Protein AF-A0A7K4D0M0-F1 (afdb_monomer_l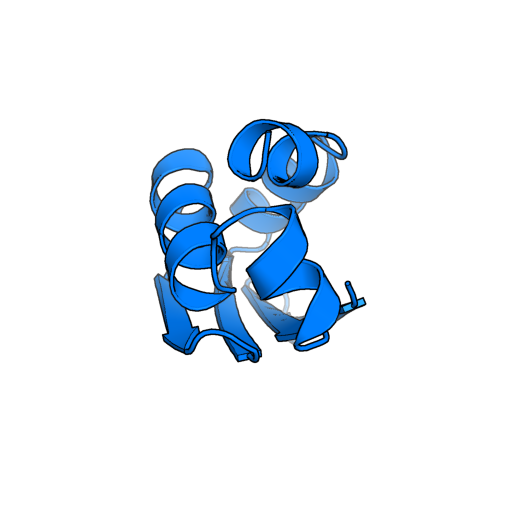ite)

Secondary structure (DSSP, 8-state):
-EEEEEEEETTEEEEEEE--HHHHHHHT--HHHHHHHHHHHH-SEEEE-SSEEEEEEEHHHHHHHHT-TTHHHHHH-

Sequence (77 aa):
MLVIAIKENNQRYKLSLRCSPEFVKAHSTGMGKVIEQLVMRFGGRGGGHDLAGGWNVSTGDYVQFKDHPSAIDEIIG

Structure (mmCIF, N/CA/C/O backbone):
data_AF-A0A7K4D0M0-F1
#
_entry.id   AF-A0A7K4D0M0-F1
#
loop_
_atom_site.group_PDB
_atom_site.id
_atom_site.type_symbol
_atom_site.label_atom_id
_atom_site.label_alt_id
_atom_site.label_comp_id
_atom_site.label_asym_id
_atom_site.label_entity_id
_atom_site.label_seq_id
_atom_site.pdbx_PDB_ins_code
_atom_site.Cartn_x
_atom_site.Cartn_y
_atom_site.Cartn_z
_atom_site.occupancy
_atom_site.B_iso_or_equiv
_atom_site.auth_seq_id
_atom_site.auth_comp_id
_atom_site.auth_asym_id
_atom_site.auth_atom_id
_atom_site.pdbx_PDB_model_num
ATOM 1 N N . MET A 1 1 ? 4.219 -10.068 -5.011 1.00 85.00 1 MET A N 1
ATOM 2 C CA . MET A 1 1 ? 4.221 -9.036 -3.946 1.00 85.00 1 MET A CA 1
ATOM 3 C C . MET A 1 1 ? 3.785 -9.683 -2.638 1.00 85.00 1 MET A C 1
ATOM 5 O O . MET A 1 1 ? 3.025 -10.640 -2.686 1.00 85.00 1 MET A O 1
ATOM 9 N N . LEU A 1 2 ? 4.257 -9.186 -1.496 1.00 90.06 2 LEU A N 1
ATOM 10 C CA . LEU A 1 2 ? 3.834 -9.611 -0.164 1.00 90.06 2 LEU A CA 1
ATOM 11 C C . LEU A 1 2 ? 3.382 -8.391 0.647 1.00 90.06 2 LEU A C 1
ATOM 13 O O . LEU A 1 2 ? 4.102 -7.393 0.724 1.00 90.06 2 LEU A O 1
ATOM 17 N N . VAL A 1 3 ? 2.215 -8.499 1.281 1.00 89.50 3 VAL A N 1
ATOM 18 C CA . VAL A 1 3 ? 1.694 -7.512 2.234 1.00 89.50 3 VAL A CA 1
ATOM 19 C C . VAL A 1 3 ? 1.520 -8.204 3.579 1.00 89.50 3 VAL A C 1
ATOM 21 O O . VAL A 1 3 ? 0.835 -9.217 3.674 1.00 89.50 3 VAL A O 1
ATOM 24 N N . ILE A 1 4 ? 2.146 -7.661 4.619 1.00 92.00 4 ILE A N 1
ATOM 25 C CA . ILE A 1 4 ? 2.006 -8.141 5.997 1.00 92.00 4 ILE A CA 1
ATOM 26 C C . ILE A 1 4 ? 1.347 -7.032 6.803 1.00 92.00 4 ILE A C 1
ATOM 28 O O . ILE A 1 4 ? 1.905 -5.942 6.896 1.00 92.00 4 ILE A O 1
ATOM 32 N N . ALA A 1 5 ? 0.192 -7.307 7.405 1.00 90.31 5 ALA A N 1
ATOM 33 C CA . ALA A 1 5 ? -0.501 -6.375 8.288 1.00 90.31 5 ALA A CA 1
ATOM 34 C C . ALA A 1 5 ? -0.408 -6.849 9.741 1.00 90.31 5 ALA A C 1
ATOM 36 O O . ALA A 1 5 ? -0.759 -7.984 10.057 1.00 90.31 5 ALA A O 1
ATOM 37 N N . ILE A 1 6 ? 0.043 -5.965 10.630 1.00 92.69 6 ILE A N 1
ATOM 38 C CA . ILE A 1 6 ? 0.095 -6.201 12.072 1.00 92.69 6 ILE A 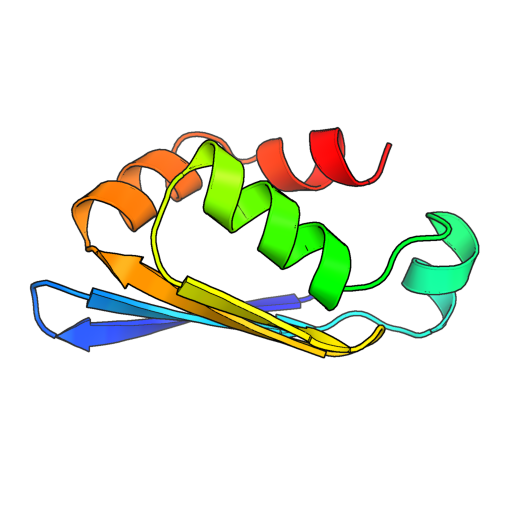CA 1
ATOM 39 C C . ILE A 1 6 ? -0.831 -5.190 12.739 1.00 92.69 6 ILE A C 1
ATOM 41 O O . ILE A 1 6 ? -0.698 -3.982 12.534 1.00 92.69 6 ILE A O 1
ATOM 45 N N . LYS A 1 7 ? -1.776 -5.681 13.543 1.00 91.94 7 LYS A N 1
ATOM 46 C CA . LYS A 1 7 ? -2.601 -4.825 14.396 1.00 91.94 7 LYS A CA 1
ATOM 47 C C . LYS A 1 7 ? -1.747 -4.360 15.575 1.00 91.94 7 LYS A C 1
ATOM 49 O O . LYS A 1 7 ? -1.376 -5.181 16.407 1.00 91.94 7 LYS A O 1
ATOM 54 N N . GLU A 1 8 ? -1.423 -3.071 15.644 1.00 85.81 8 GLU A N 1
ATOM 55 C CA . GLU A 1 8 ? -0.626 -2.526 16.756 1.00 85.81 8 GLU A CA 1
ATOM 56 C C . GLU A 1 8 ? -1.493 -2.316 18.001 1.00 85.81 8 GLU A C 1
ATOM 58 O O . GLU A 1 8 ? -1.062 -2.570 19.122 1.00 85.81 8 GLU A O 1
ATOM 63 N N . ASN A 1 9 ? -2.734 -1.864 17.808 1.00 89.00 9 ASN A N 1
ATOM 64 C CA . ASN A 1 9 ? -3.733 -1.710 18.863 1.00 89.00 9 ASN A CA 1
ATOM 65 C C . ASN A 1 9 ? -5.150 -1.682 18.260 1.00 89.00 9 ASN A C 1
ATOM 67 O O . ASN A 1 9 ? -5.343 -1.910 17.067 1.00 89.00 9 ASN A O 1
ATOM 71 N N . ASN A 1 10 ? -6.173 -1.395 19.068 1.00 88.31 10 ASN A N 1
ATOM 72 C CA . ASN A 1 10 ? -7.562 -1.342 18.590 1.00 88.31 10 ASN A CA 1
ATOM 73 C C . ASN A 1 10 ? -7.843 -0.243 17.554 1.00 88.31 10 ASN A C 1
ATOM 75 O O . ASN A 1 10 ? -8.857 -0.315 16.862 1.00 88.31 10 ASN A O 1
ATOM 79 N N . GLN A 1 11 ? -6.956 0.738 17.415 1.00 92.50 11 GLN A N 1
ATOM 80 C CA . GLN A 1 11 ? -7.145 1.904 16.562 1.00 92.50 11 GLN A CA 1
ATOM 81 C C . GLN A 1 11 ? -6.247 1.915 15.325 1.00 92.50 11 GLN A C 1
ATOM 83 O O . GLN A 1 11 ? -6.494 2.738 14.446 1.00 92.50 11 GLN A O 1
ATOM 88 N N . ARG A 1 12 ? -5.202 1.077 15.247 1.00 94.75 12 ARG A N 1
ATOM 89 C CA . ARG A 1 12 ? -4.170 1.192 14.208 1.00 94.75 12 ARG A CA 1
ATOM 90 C C . ARG A 1 12 ? -3.631 -0.147 13.722 1.00 94.75 12 ARG A C 1
ATOM 92 O O . ARG A 1 12 ? -3.418 -1.079 14.503 1.00 94.75 12 ARG A O 1
ATOM 99 N N . TYR A 1 13 ? -3.315 -0.170 12.432 1.00 97.38 13 TYR A N 1
ATOM 100 C CA . TYR A 1 13 ? -2.544 -1.223 11.784 1.00 97.38 13 TYR A CA 1
ATOM 101 C C . TYR A 1 13 ? -1.257 -0.654 11.201 1.00 97.38 13 TYR A C 1
ATOM 103 O O . TYR A 1 13 ? -1.226 0.464 10.677 1.00 97.38 13 TYR A O 1
ATOM 111 N N . LYS A 1 14 ? -0.212 -1.478 11.241 1.00 96.88 14 LYS A N 1
ATOM 112 C CA . LYS A 1 14 ? 1.046 -1.261 10.541 1.00 96.88 14 LYS A CA 1
ATOM 113 C C . LYS A 1 14 ? 1.200 -2.323 9.464 1.00 96.88 14 LYS A C 1
ATOM 115 O O . LYS A 1 14 ? 1.279 -3.516 9.756 1.00 96.88 14 LYS A O 1
ATOM 120 N N . LEU A 1 15 ? 1.242 -1.879 8.216 1.00 97.31 15 LEU A N 1
ATOM 121 C CA . LEU A 1 15 ? 1.428 -2.717 7.046 1.00 97.31 15 LEU A CA 1
ATOM 122 C C . LEU A 1 15 ? 2.869 -2.597 6.558 1.00 97.31 15 LEU A C 1
ATOM 124 O O . LEU A 1 15 ? 3.416 -1.500 6.449 1.00 97.31 15 LEU A O 1
ATOM 128 N N . SER A 1 16 ? 3.482 -3.732 6.248 1.00 97.50 16 SER A N 1
ATOM 129 C CA . SER A 1 16 ? 4.761 -3.821 5.550 1.00 97.50 16 SER A CA 1
ATOM 130 C C . SER A 1 16 ? 4.517 -4.403 4.168 1.00 97.50 16 SER A C 1
ATOM 132 O O . SER A 1 16 ? 4.031 -5.527 4.048 1.00 97.50 16 SER A O 1
ATOM 134 N N . LEU A 1 17 ? 4.858 -3.637 3.134 1.00 96.94 17 LEU A N 1
ATOM 135 C CA . LEU A 1 17 ? 4.733 -4.059 1.743 1.00 96.94 17 LEU A CA 1
ATOM 136 C C . LEU A 1 17 ? 6.127 -4.370 1.196 1.00 96.94 17 LEU A C 1
ATOM 138 O O . LEU A 1 17 ? 7.099 -3.655 1.484 1.00 96.94 17 LEU A O 1
ATOM 142 N N . ARG A 1 18 ? 6.231 -5.473 0.458 1.00 97.44 18 ARG A N 1
ATOM 143 C CA . ARG A 1 18 ? 7.466 -5.973 -0.149 1.00 97.44 18 ARG A CA 1
ATOM 144 C C . ARG A 1 18 ? 7.183 -6.482 -1.559 1.00 97.44 18 ARG A C 1
ATOM 146 O O . ARG A 1 18 ? 6.183 -7.164 -1.794 1.00 97.44 18 ARG A O 1
ATOM 153 N N . CYS A 1 19 ? 8.091 -6.225 -2.486 1.00 96.81 19 CYS A N 1
ATOM 154 C CA . CYS A 1 19 ? 8.063 -6.818 -3.819 1.00 96.81 19 CYS A CA 1
ATOM 155 C C . CYS A 1 19 ? 9.454 -7.323 -4.221 1.00 96.81 19 CYS A C 1
ATOM 157 O O . CYS A 1 19 ? 10.443 -7.077 -3.528 1.00 96.81 19 CYS A O 1
ATOM 159 N N . SER A 1 20 ? 9.511 -8.085 -5.313 1.00 97.06 20 SER A N 1
ATOM 160 C CA . SER A 1 20 ? 10.774 -8.521 -5.900 1.00 97.06 20 SER A CA 1
ATOM 161 C C . SER A 1 20 ? 11.256 -7.512 -6.952 1.00 97.06 20 SER A C 1
ATOM 163 O O . SER A 1 20 ? 10.456 -6.720 -7.456 1.00 97.06 20 SER A O 1
ATOM 165 N N . PRO A 1 21 ? 12.540 -7.524 -7.336 1.00 97.06 21 PRO A N 1
ATOM 166 C CA . PRO A 1 21 ? 13.031 -6.681 -8.425 1.00 97.06 21 PRO A CA 1
ATOM 167 C C . PRO A 1 21 ? 12.303 -6.906 -9.762 1.00 97.06 21 PRO A C 1
ATOM 169 O O . PRO A 1 21 ? 12.125 -5.965 -10.531 1.00 97.06 21 PRO A O 1
ATOM 172 N N . GLU A 1 22 ? 11.852 -8.131 -10.043 1.00 97.12 22 GLU A N 1
ATOM 173 C CA . GLU A 1 22 ? 11.094 -8.478 -11.255 1.00 97.12 22 GLU A CA 1
ATOM 174 C C . GLU A 1 22 ? 9.747 -7.760 -11.299 1.00 97.12 22 GLU A C 1
ATOM 176 O O . GLU A 1 22 ? 9.342 -7.299 -12.361 1.00 97.12 22 GLU A O 1
ATOM 181 N N . PHE A 1 23 ? 9.090 -7.599 -10.147 1.00 94.88 23 PHE A N 1
ATOM 182 C CA . PHE A 1 23 ? 7.859 -6.821 -10.041 1.00 94.88 23 PHE A CA 1
ATOM 183 C C . PHE A 1 23 ? 8.085 -5.363 -10.455 1.00 94.88 23 PHE A C 1
ATOM 185 O O . PHE A 1 23 ? 7.324 -4.822 -11.251 1.00 94.88 23 PHE A O 1
ATOM 192 N N . VAL A 1 24 ? 9.158 -4.736 -9.960 1.00 95.62 24 VAL A N 1
ATOM 193 C CA . VAL A 1 24 ? 9.472 -3.337 -10.296 1.00 95.62 24 VAL A CA 1
ATOM 194 C C . VAL A 1 24 ? 9.737 -3.187 -11.791 1.00 95.62 24 VAL A C 1
ATOM 196 O O . VAL A 1 24 ? 9.280 -2.225 -12.399 1.00 95.62 24 VAL A O 1
ATOM 199 N N . LYS A 1 25 ? 10.424 -4.158 -12.405 1.00 96.00 25 LYS A N 1
ATOM 200 C CA . LYS A 1 25 ? 10.654 -4.177 -13.856 1.00 96.00 25 LYS A CA 1
ATOM 201 C C . LYS A 1 25 ? 9.360 -4.360 -14.650 1.00 96.00 25 LYS A C 1
ATOM 203 O O . LYS A 1 25 ? 9.183 -3.683 -15.653 1.00 96.00 25 LYS A O 1
ATOM 208 N N . ALA A 1 26 ? 8.479 -5.259 -14.212 1.00 95.25 26 ALA A N 1
ATOM 209 C CA . ALA A 1 26 ? 7.234 -5.570 -14.910 1.00 95.25 26 ALA A CA 1
ATOM 210 C C . ALA A 1 26 ? 6.235 -4.403 -14.882 1.00 95.25 26 ALA A C 1
ATOM 212 O O . ALA A 1 26 ? 5.635 -4.099 -15.906 1.00 95.25 26 ALA A O 1
ATOM 213 N N . HIS A 1 27 ? 6.105 -3.726 -13.739 1.00 94.12 27 HIS A N 1
ATOM 214 C CA . HIS A 1 27 ? 5.114 -2.659 -13.546 1.00 94.12 27 HIS A CA 1
ATOM 215 C C . HIS A 1 27 ? 5.704 -1.246 -13.636 1.00 94.12 27 HIS A C 1
ATOM 217 O O . HIS A 1 27 ? 4.982 -0.263 -13.505 1.00 94.12 27 HIS A O 1
ATOM 223 N N . SER A 1 28 ? 7.026 -1.114 -13.814 1.00 94.31 28 SER A N 1
ATOM 224 C CA . SER A 1 28 ? 7.735 0.178 -13.797 1.00 94.31 28 SER A CA 1
ATOM 225 C C . SER A 1 28 ? 7.382 1.043 -12.572 1.00 94.31 28 SER A C 1
ATOM 227 O O . SER A 1 28 ? 7.341 2.271 -12.645 1.00 94.31 28 SER A O 1
ATOM 229 N N . THR A 1 29 ? 7.101 0.396 -11.433 1.00 94.62 29 THR A N 1
ATOM 230 C CA . THR A 1 29 ? 6.658 1.041 -10.193 1.00 94.62 29 THR A CA 1
ATOM 231 C C . THR A 1 29 ? 7.186 0.313 -8.961 1.00 94.62 29 THR A C 1
ATOM 233 O O . THR A 1 29 ? 7.250 -0.916 -8.903 1.00 94.62 29 THR A O 1
ATOM 236 N N . GLY A 1 30 ? 7.562 1.100 -7.953 1.00 95.25 30 GLY A N 1
ATOM 237 C CA . GLY A 1 30 ? 8.082 0.633 -6.673 1.00 95.25 30 GLY A CA 1
ATOM 238 C C . GLY A 1 30 ? 7.073 0.727 -5.525 1.00 95.25 30 GLY A C 1
ATOM 239 O O . GLY A 1 30 ? 6.103 1.485 -5.585 1.00 95.25 30 GLY A O 1
ATOM 240 N N . MET A 1 31 ? 7.334 0.018 -4.422 1.00 96.50 31 MET A N 1
ATOM 241 C CA . MET A 1 31 ? 6.471 0.019 -3.230 1.00 96.50 31 MET A CA 1
ATOM 242 C C . MET A 1 31 ? 6.275 1.410 -2.627 1.00 96.50 31 MET A C 1
ATOM 244 O O . MET A 1 31 ? 5.185 1.703 -2.146 1.00 96.50 31 MET A O 1
ATOM 248 N N . GLY A 1 32 ? 7.282 2.285 -2.679 1.00 97.38 32 GLY A N 1
ATOM 249 C CA . GLY A 1 32 ? 7.138 3.676 -2.244 1.00 97.38 32 GLY A CA 1
ATOM 250 C C . GLY A 1 32 ? 6.006 4.407 -2.975 1.00 97.38 32 GLY A C 1
ATOM 251 O O . GLY A 1 32 ? 5.174 5.038 -2.328 1.00 97.38 32 GLY A O 1
ATOM 252 N N . LYS A 1 33 ? 5.925 4.249 -4.304 1.00 97.31 33 LYS A N 1
ATOM 253 C CA . LYS A 1 33 ? 4.874 4.855 -5.134 1.00 97.31 33 LYS A CA 1
ATOM 254 C C . LYS A 1 33 ? 3.516 4.200 -4.929 1.00 97.31 33 LYS A C 1
ATOM 256 O O . LYS A 1 33 ? 2.525 4.911 -4.803 1.00 97.31 33 LYS A O 1
ATOM 261 N N . VAL A 1 34 ? 3.475 2.873 -4.800 1.00 97.19 34 VAL A N 1
ATOM 262 C CA . VAL A 1 34 ? 2.232 2.164 -4.459 1.00 97.19 34 VAL A CA 1
ATOM 263 C C . VAL A 1 34 ? 1.670 2.666 -3.128 1.00 97.19 34 VAL A C 1
ATOM 265 O O . VAL A 1 34 ? 0.492 2.996 -3.037 1.00 97.19 34 VAL A O 1
ATOM 268 N N . ILE A 1 35 ? 2.510 2.787 -2.097 1.00 97.81 35 ILE A N 1
ATOM 269 C CA . ILE A 1 35 ? 2.077 3.255 -0.775 1.00 97.81 35 ILE A CA 1
ATOM 270 C C . ILE A 1 35 ? 1.637 4.719 -0.814 1.00 97.81 35 ILE A C 1
ATOM 272 O O . ILE A 1 35 ? 0.658 5.058 -0.162 1.00 97.81 35 ILE A O 1
ATOM 276 N N . GLU A 1 36 ? 2.314 5.582 -1.574 1.00 98.06 36 GLU A N 1
ATOM 277 C CA . GLU A 1 36 ? 1.894 6.977 -1.763 1.00 98.06 36 GLU A CA 1
ATOM 278 C C . GLU A 1 36 ? 0.462 7.057 -2.324 1.00 98.06 36 GLU A C 1
ATOM 280 O O . GLU A 1 36 ? -0.371 7.789 -1.791 1.00 98.06 36 GLU A O 1
ATOM 285 N N . GLN A 1 37 ? 0.137 6.231 -3.324 1.00 97.56 37 GLN A N 1
ATOM 286 C CA . GLN A 1 37 ? -1.214 6.142 -3.891 1.00 97.56 37 GLN A CA 1
ATOM 287 C C . GLN A 1 37 ? -2.233 5.567 -2.896 1.00 97.56 37 GLN A C 1
ATOM 289 O O . GLN A 1 37 ? -3.335 6.100 -2.763 1.00 97.56 37 GLN A O 1
ATOM 294 N N . LEU A 1 38 ? -1.863 4.528 -2.139 1.00 97.38 38 LEU A N 1
ATOM 295 C CA . LEU A 1 38 ? -2.715 3.975 -1.079 1.00 97.38 38 LEU A CA 1
ATOM 296 C C . LEU A 1 38 ? -3.009 5.010 0.016 1.00 97.38 38 LEU A C 1
ATOM 298 O O . LEU A 1 38 ? -4.146 5.106 0.470 1.00 97.38 38 LEU A O 1
ATOM 302 N N . VAL A 1 39 ? -2.016 5.820 0.399 1.00 97.50 39 VAL A N 1
ATOM 303 C CA . VAL A 1 39 ? -2.182 6.919 1.362 1.00 97.50 39 VAL A CA 1
ATOM 304 C C . VAL A 1 39 ? -3.140 7.978 0.825 1.00 97.50 39 VAL 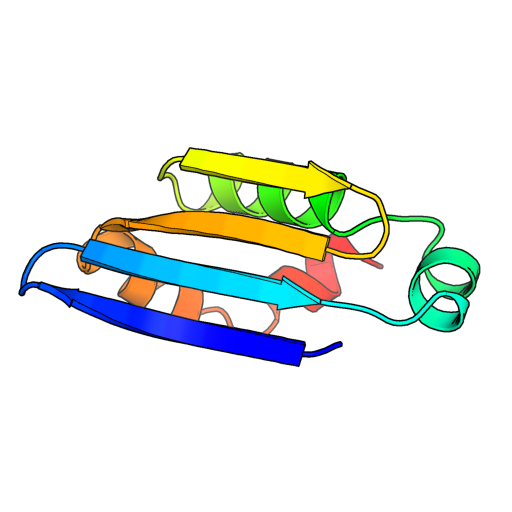A C 1
ATOM 306 O O . VAL A 1 39 ? -4.001 8.441 1.567 1.00 97.50 39 VAL A O 1
ATOM 309 N N . MET A 1 40 ? -3.036 8.350 -0.452 1.00 97.44 40 MET A N 1
ATOM 310 C CA . MET A 1 40 ? -3.967 9.312 -1.054 1.00 97.44 40 MET A CA 1
ATOM 311 C C . MET A 1 40 ? -5.397 8.770 -1.145 1.00 97.44 40 MET A C 1
ATOM 313 O O . MET A 1 40 ? -6.343 9.532 -0.969 1.00 97.44 40 MET A O 1
ATOM 317 N N . ARG A 1 41 ? -5.563 7.465 -1.400 1.00 97.19 41 ARG A N 1
ATOM 318 C CA . ARG A 1 41 ? -6.880 6.838 -1.590 1.00 97.19 41 ARG A CA 1
ATOM 319 C C . ARG A 1 41 ? -7.589 6.480 -0.285 1.00 97.19 41 ARG A C 1
ATOM 321 O O . ARG A 1 41 ? -8.795 6.672 -0.190 1.00 97.19 41 ARG A O 1
ATOM 328 N N . PHE A 1 42 ? -6.863 5.944 0.692 1.00 96.56 42 PHE A N 1
ATOM 329 C CA . PHE A 1 42 ? -7.435 5.387 1.924 1.00 96.56 42 PHE A CA 1
ATOM 330 C C . PHE A 1 42 ? -6.965 6.105 3.194 1.00 96.56 42 PHE A C 1
ATOM 332 O O . PHE A 1 42 ? -7.419 5.779 4.284 1.00 96.56 42 PHE A O 1
ATOM 339 N N . GLY A 1 43 ? -6.051 7.071 3.086 1.00 96.12 43 GLY A N 1
ATOM 340 C CA . GLY A 1 43 ? -5.521 7.810 4.227 1.00 96.12 43 GLY A CA 1
ATOM 341 C C . GLY A 1 43 ? -4.350 7.125 4.940 1.00 96.12 43 GLY A C 1
ATOM 342 O O . GLY A 1 43 ? -3.645 6.256 4.419 1.00 96.12 43 GLY A O 1
ATOM 343 N N . GLY A 1 44 ? -4.091 7.564 6.170 1.00 95.94 44 GLY A N 1
ATOM 344 C CA . GLY A 1 44 ? -2.937 7.129 6.954 1.00 95.94 44 GLY A CA 1
ATOM 345 C C . GLY A 1 44 ? -1.624 7.815 6.556 1.00 95.94 44 GLY A C 1
ATOM 346 O O . GLY A 1 44 ? -1.600 8.927 6.033 1.00 95.94 44 GLY A O 1
ATOM 347 N N . ARG A 1 45 ? -0.497 7.171 6.873 1.00 97.62 45 ARG A N 1
ATOM 348 C CA . ARG A 1 45 ? 0.853 7.686 6.596 1.00 97.62 45 ARG A CA 1
ATOM 349 C C . ARG A 1 45 ? 1.799 6.551 6.251 1.00 97.62 45 ARG A C 1
ATOM 351 O O . ARG A 1 45 ? 1.932 5.593 7.015 1.00 97.62 45 ARG A O 1
ATOM 358 N N . GLY A 1 46 ? 2.511 6.679 5.143 1.00 96.88 46 GLY A N 1
ATOM 359 C CA . GLY A 1 46 ? 3.437 5.656 4.686 1.00 96.88 46 GLY A CA 1
ATOM 360 C C . GLY A 1 46 ? 4.422 6.172 3.653 1.00 96.88 46 GLY A C 1
ATOM 361 O O . GLY A 1 46 ? 4.360 7.324 3.236 1.00 96.88 46 GLY A O 1
ATOM 362 N N . GLY A 1 47 ? 5.348 5.301 3.284 1.00 97.06 47 GLY A N 1
ATOM 363 C CA . GLY A 1 47 ? 6.354 5.542 2.262 1.00 97.06 47 GLY A CA 1
ATOM 364 C C . GLY A 1 47 ? 7.311 4.360 2.164 1.00 97.06 47 GLY A C 1
ATOM 365 O O . GLY A 1 47 ? 7.148 3.343 2.849 1.00 97.06 47 GLY A O 1
ATOM 366 N N . GLY A 1 48 ? 8.324 4.489 1.317 1.00 97.00 48 GLY A N 1
ATOM 367 C CA . GLY A 1 48 ? 9.320 3.443 1.136 1.00 97.00 48 GLY A CA 1
ATOM 368 C C . GLY A 1 48 ? 10.216 3.666 -0.071 1.00 97.00 48 GLY A C 1
ATOM 369 O O . GLY A 1 48 ? 10.277 4.757 -0.630 1.00 97.00 48 GLY A O 1
ATOM 370 N N . HIS A 1 49 ? 10.879 2.585 -0.459 1.00 96.94 49 HIS A N 1
ATOM 371 C CA . HIS A 1 49 ? 11.736 2.458 -1.631 1.00 96.94 49 HIS A CA 1
ATOM 372 C C . HIS A 1 49 ? 11.091 1.513 -2.652 1.00 96.94 49 HIS A C 1
ATOM 374 O O . HIS A 1 49 ? 9.958 1.058 -2.471 1.00 96.94 49 HIS A O 1
ATOM 380 N N . ASP A 1 50 ? 11.823 1.175 -3.710 1.00 97.56 50 ASP A N 1
ATOM 381 C CA . ASP A 1 50 ? 11.286 0.363 -4.800 1.00 97.56 50 ASP A CA 1
ATOM 382 C C . ASP A 1 50 ? 10.822 -1.022 -4.347 1.00 97.56 50 ASP A C 1
ATOM 384 O O . ASP A 1 50 ? 9.739 -1.462 -4.718 1.00 97.56 50 ASP A O 1
ATOM 388 N N . LEU A 1 51 ? 11.596 -1.680 -3.482 1.00 97.44 51 LEU A N 1
ATOM 389 C CA . LEU A 1 51 ? 11.341 -3.068 -3.079 1.00 97.44 51 LEU A CA 1
ATOM 390 C C . LEU A 1 51 ? 10.532 -3.206 -1.788 1.00 97.44 51 LEU A C 1
ATOM 392 O O . LEU A 1 51 ? 10.047 -4.289 -1.457 1.00 97.44 51 LEU A O 1
ATOM 396 N N . ALA A 1 52 ? 10.433 -2.135 -1.006 1.00 97.38 52 ALA A N 1
ATOM 397 C CA . ALA A 1 52 ? 9.960 -2.216 0.363 1.00 97.38 52 ALA A CA 1
ATOM 398 C C . ALA A 1 52 ? 9.428 -0.879 0.865 1.00 97.38 52 ALA A C 1
ATOM 400 O O . ALA A 1 52 ? 10.063 0.157 0.689 1.00 97.38 52 ALA A O 1
ATOM 401 N N . GLY A 1 53 ? 8.322 -0.921 1.598 1.00 97.62 53 GLY A N 1
ATOM 402 C CA . GLY A 1 53 ? 7.840 0.229 2.347 1.00 97.62 53 GLY A CA 1
ATOM 403 C C . GLY A 1 53 ? 6.969 -0.164 3.529 1.00 97.62 53 GLY A C 1
ATOM 404 O O . GLY A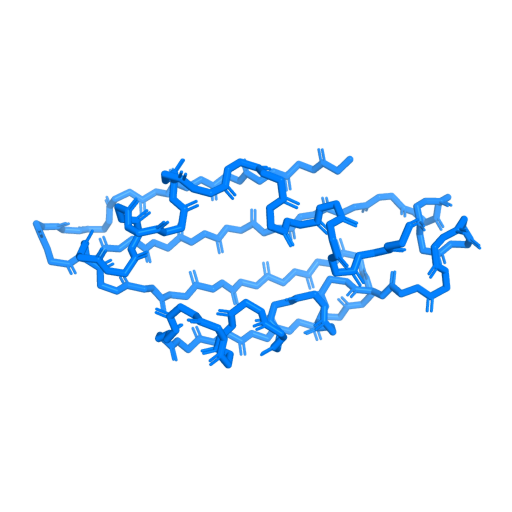 1 53 ? 6.772 -1.351 3.818 1.00 97.62 53 GLY A O 1
ATOM 405 N N . GLY A 1 54 ? 6.488 0.852 4.235 1.00 97.62 54 GLY A N 1
ATOM 406 C CA . GLY A 1 54 ? 5.591 0.704 5.370 1.00 97.62 54 GLY A CA 1
ATOM 407 C C . GLY A 1 54 ? 4.449 1.708 5.307 1.00 97.62 54 GLY A C 1
ATOM 408 O O . GLY A 1 54 ? 4.639 2.851 4.890 1.00 97.62 54 GLY A O 1
ATOM 409 N N . TRP A 1 55 ? 3.2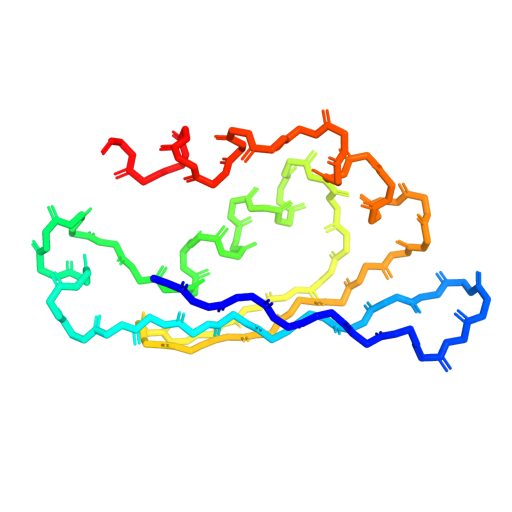72 1.282 5.751 1.00 98.12 55 TRP A N 1
ATOM 410 C CA . TRP A 1 55 ? 2.062 2.093 5.772 1.00 98.12 55 TRP A CA 1
ATOM 411 C C . TRP A 1 55 ? 1.341 1.916 7.106 1.00 98.12 55 TRP A C 1
ATOM 413 O O . TRP A 1 55 ? 1.038 0.800 7.517 1.00 98.12 55 TRP A O 1
ATOM 423 N N . ASN A 1 56 ? 1.113 3.020 7.811 1.00 97.75 56 ASN A N 1
ATOM 424 C CA . ASN A 1 56 ? 0.373 3.044 9.064 1.00 97.75 56 ASN A CA 1
ATOM 425 C C . ASN A 1 56 ? -0.997 3.662 8.818 1.00 97.75 56 ASN A C 1
ATOM 427 O O . ASN A 1 56 ? -1.087 4.787 8.325 1.00 97.75 56 ASN A O 1
ATOM 431 N N . VAL A 1 57 ? -2.038 2.953 9.228 1.00 97.19 57 VAL A N 1
ATOM 432 C CA . VAL A 1 57 ? -3.436 3.318 8.978 1.00 97.19 57 VAL A CA 1
ATOM 433 C C . VAL A 1 57 ? -4.251 3.196 10.252 1.00 97.19 57 VAL A C 1
ATOM 435 O O . VAL A 1 57 ? -3.882 2.447 11.166 1.00 97.19 57 VAL A O 1
ATOM 438 N N . SER A 1 58 ? -5.362 3.927 10.326 1.00 97.12 58 SER A N 1
ATOM 439 C CA . SER A 1 58 ? -6.352 3.665 11.364 1.00 97.12 58 SER A CA 1
ATOM 440 C C . SER A 1 58 ? -7.065 2.328 11.106 1.00 97.12 58 SER A C 1
ATOM 442 O O . SER A 1 58 ? -7.015 1.778 10.006 1.00 97.12 58 SER A O 1
ATOM 444 N N . THR A 1 59 ? -7.747 1.783 12.113 1.00 95.25 59 THR A N 1
ATOM 445 C CA . THR A 1 59 ? -8.589 0.589 11.939 1.00 95.25 59 THR A CA 1
ATOM 446 C C . THR A 1 59 ? -9.678 0.813 10.887 1.00 95.25 59 THR A C 1
ATOM 448 O O . THR A 1 59 ? -9.970 -0.112 10.137 1.00 95.25 59 THR A O 1
ATOM 451 N N . GLY A 1 60 ? -10.255 2.019 10.804 1.00 95.00 60 GLY A N 1
ATOM 452 C CA . GLY A 1 60 ? -11.284 2.350 9.811 1.00 95.00 60 GLY A CA 1
ATOM 453 C C . GLY A 1 60 ? -10.732 2.345 8.386 1.00 95.00 60 GLY A C 1
ATOM 454 O O . GLY A 1 60 ? -11.263 1.647 7.527 1.00 95.00 60 GLY A O 1
ATOM 455 N N . ASP A 1 61 ? -9.614 3.037 8.172 1.00 96.00 61 ASP A N 1
ATOM 456 C CA . ASP A 1 61 ? -8.921 3.088 6.876 1.00 96.00 61 ASP A CA 1
ATOM 457 C C . ASP A 1 61 ? -8.468 1.689 6.428 1.00 96.00 61 ASP A C 1
ATOM 459 O O . ASP A 1 61 ? -8.583 1.330 5.258 1.00 96.00 61 ASP A O 1
ATOM 463 N N . TYR A 1 62 ? -7.997 0.858 7.368 1.00 95.44 62 TYR A N 1
ATOM 464 C CA . TYR A 1 62 ? -7.626 -0.528 7.079 1.00 95.44 62 TYR A CA 1
ATOM 465 C C . TYR A 1 62 ? -8.817 -1.368 6.608 1.00 95.44 62 TYR A C 1
ATOM 467 O O . TYR A 1 62 ? -8.662 -2.167 5.686 1.00 95.44 62 TYR A O 1
ATOM 475 N N . VAL A 1 63 ? -9.993 -1.208 7.227 1.00 94.69 63 VAL A N 1
ATOM 476 C CA . VAL A 1 63 ? -11.213 -1.904 6.790 1.00 94.69 63 VAL A CA 1
ATOM 477 C C . VAL A 1 63 ? -11.599 -1.450 5.385 1.00 94.69 63 VAL A C 1
ATOM 479 O O . VAL A 1 63 ? -11.790 -2.301 4.524 1.00 94.69 63 VAL A O 1
ATOM 482 N N . GLN A 1 64 ? -11.589 -0.140 5.114 1.00 95.25 64 GLN A N 1
ATOM 483 C CA . GLN A 1 64 ? -11.862 0.377 3.769 1.00 95.25 64 GLN A CA 1
ATOM 484 C C . GLN A 1 64 ? -10.896 -0.193 2.725 1.00 95.25 64 GLN A C 1
ATOM 486 O O . GLN A 1 64 ? -11.337 -0.642 1.671 1.00 95.25 64 GLN A O 1
ATOM 491 N N . PHE A 1 65 ? -9.593 -0.224 3.016 1.00 94.88 65 PHE A N 1
ATOM 492 C CA . PHE A 1 65 ? -8.599 -0.840 2.135 1.00 94.88 65 PHE A CA 1
ATOM 493 C C . PHE A 1 65 ? -8.875 -2.334 1.912 1.00 94.88 65 PHE A C 1
ATOM 495 O O . PHE A 1 65 ? -8.851 -2.805 0.778 1.00 94.88 65 PHE A O 1
ATOM 502 N N . LYS A 1 66 ? -9.166 -3.081 2.984 1.00 93.38 66 LYS A N 1
ATOM 503 C CA . LYS A 1 66 ? -9.439 -4.523 2.921 1.00 93.38 66 LYS A CA 1
ATOM 504 C C . LYS A 1 66 ? -10.672 -4.848 2.070 1.00 93.38 66 LYS A C 1
ATOM 506 O O . LYS A 1 66 ? -10.685 -5.886 1.411 1.00 93.38 66 LYS A O 1
ATOM 511 N N . ASP A 1 67 ? -11.661 -3.962 2.059 1.00 96.06 67 ASP A N 1
ATOM 512 C CA . ASP A 1 67 ? -12.881 -4.110 1.2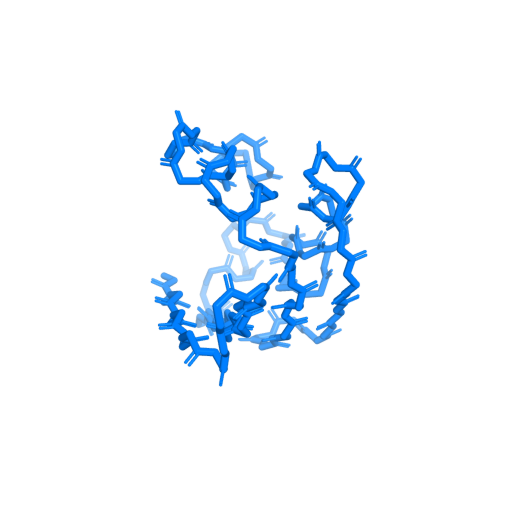61 1.00 96.06 67 ASP A CA 1
ATOM 513 C C . ASP A 1 67 ? -12.668 -3.774 -0.233 1.00 96.06 67 ASP A C 1
ATOM 515 O O . ASP A 1 67 ? -13.568 -3.987 -1.043 1.00 96.06 67 ASP A O 1
ATOM 519 N N . HIS A 1 68 ? -11.468 -3.317 -0.626 1.00 94.62 68 HIS A N 1
ATOM 520 C CA . HIS A 1 68 ? -11.069 -3.052 -2.015 1.00 94.62 68 HIS A CA 1
ATOM 521 C C . HIS A 1 68 ? -9.854 -3.909 -2.426 1.00 94.62 68 HIS A C 1
ATOM 523 O O . HIS A 1 68 ? -8.756 -3.380 -2.623 1.00 94.62 68 HIS A O 1
ATOM 529 N N . PRO A 1 69 ? -10.012 -5.237 -2.587 1.00 89.44 69 PRO A N 1
ATOM 530 C CA . PRO A 1 69 ? -8.892 -6.143 -2.856 1.00 89.44 69 PRO A CA 1
ATOM 531 C C . PRO A 1 69 ? -8.155 -5.856 -4.177 1.00 89.44 69 PRO A C 1
ATOM 533 O O . PRO A 1 69 ? -6.975 -6.175 -4.278 1.00 89.44 69 PRO A O 1
ATOM 536 N N . SER A 1 70 ? -8.812 -5.218 -5.153 1.00 92.94 70 SER A N 1
ATOM 537 C CA . SER A 1 70 ? -8.224 -4.814 -6.440 1.00 92.94 70 SER A CA 1
ATOM 538 C C . SER A 1 70 ? -7.418 -3.517 -6.383 1.00 92.94 70 SER A C 1
ATOM 540 O O . SER A 1 70 ? -6.780 -3.155 -7.367 1.00 92.94 70 SER A O 1
ATOM 542 N N . ALA A 1 71 ? -7.424 -2.788 -5.261 1.00 94.44 71 ALA A N 1
ATOM 543 C CA . ALA A 1 71 ? -6.868 -1.436 -5.218 1.00 94.44 71 ALA A CA 1
ATOM 544 C C . ALA A 1 71 ? -5.376 -1.380 -5.564 1.00 94.44 71 ALA A C 1
ATOM 546 O O . ALA A 1 71 ? -4.929 -0.397 -6.146 1.00 94.44 71 ALA A O 1
ATOM 547 N N . ILE A 1 72 ? -4.602 -2.411 -5.206 1.00 92.69 72 ILE A N 1
ATOM 548 C CA . ILE A 1 72 ? -3.183 -2.469 -5.573 1.00 92.69 72 ILE A CA 1
ATOM 549 C C . ILE A 1 72 ? -3.023 -2.779 -7.062 1.00 92.69 72 ILE A C 1
ATOM 551 O O . ILE A 1 72 ? -2.204 -2.131 -7.703 1.00 92.69 72 ILE A O 1
ATOM 555 N N . ASP A 1 73 ? -3.816 -3.701 -7.609 1.00 93.00 73 ASP A N 1
ATOM 556 C CA . ASP A 1 73 ? -3.775 -4.048 -9.034 1.00 93.00 73 ASP A CA 1
ATOM 557 C C . ASP A 1 73 ? -4.113 -2.822 -9.902 1.00 93.00 73 ASP A C 1
ATOM 559 O O . ASP A 1 73 ? -3.389 -2.499 -10.838 1.00 93.00 73 ASP A O 1
ATOM 563 N N . GLU A 1 74 ? -5.127 -2.045 -9.506 1.00 94.50 74 GLU A N 1
ATOM 564 C CA . GLU A 1 74 ? -5.498 -0.775 -10.149 1.00 94.50 74 GLU A CA 1
ATOM 565 C C . GLU A 1 74 ? -4.373 0.276 -10.123 1.00 94.50 74 GLU A C 1
ATOM 567 O O . GLU A 1 74 ? -4.285 1.105 -11.025 1.00 94.50 74 GLU A O 1
ATOM 572 N N . ILE A 1 75 ? -3.522 0.269 -9.091 1.00 92.88 75 ILE A N 1
ATOM 573 C CA . ILE A 1 75 ? -2.392 1.204 -8.971 1.00 92.88 75 ILE A CA 1
ATOM 574 C C . ILE A 1 75 ? -1.234 0.800 -9.889 1.00 92.88 75 ILE A C 1
ATOM 576 O O . ILE A 1 75 ? -0.518 1.673 -10.381 1.00 92.88 75 ILE A O 1
ATOM 580 N N . ILE A 1 76 ? -1.005 -0.502 -10.074 1.00 92.19 76 ILE A N 1
ATOM 581 C CA . ILE A 1 76 ? 0.183 -1.012 -10.775 1.00 92.19 76 ILE A CA 1
ATOM 582 C C . ILE A 1 76 ? -0.040 -1.286 -12.262 1.00 92.19 76 ILE A C 1
ATOM 584 O O . ILE A 1 76 ? 0.958 -1.454 -12.963 1.00 92.19 76 ILE A O 1
ATOM 588 N N . GLY A 1 77 ? -1.297 -1.257 -12.723 1.00 84.31 77 GLY A N 1
ATOM 589 C CA . GLY A 1 77 ? -1.666 -1.408 -14.132 1.00 84.31 77 GLY A CA 1
ATOM 590 C C . GLY A 1 77 ? -1.646 -2.853 -14.598 1.00 84.31 77 GLY A C 1
ATOM 591 O O . GLY A 1 77 ? -0.543 -3.446 -14.646 1.00 84.31 77 GLY A O 1
#

Foldseek 3Di:
DDKDWDDPDQWKIKIKDFDDPVLCVVLVAAPQQLQVQLCVVLNFDKGDDRGIIMTMDTPRSVVVVVVCPCSSVVSRD

Radius of gyration: 11.77 Å; chains: 1; bounding box: 26×19×34 Å

pLDDT: mean 94.98, std 3.12, range [84.31, 98.12]